Protein 5MRU (pdb70)

B-factor: mean 65.29, std 26.31, range [19.25, 156.62]

InterPro domains:
  IPR001647 DNA-binding HTH domain, TetR-type [PF00440] (10-55)
  IPR001647 DNA-binding HTH domain, TetR-type [PR00455] (9-22)
  IPR001647 DNA-binding HTH domain, TetR-type [PR00455] (30-53)
  IPR001647 DNA-binding HTH domain, TetR-type [PS50977] (3-63)
  IPR003012 Tetracycline transcriptional regulator, TetR [PR00400] (21-44)
  IPR003012 Tetracycline transcriptional regulator, TetR [PR00400] (75-94)
  IPR003012 Tetracycline transcriptional regulator, TetR [PR00400] (95-118)
  IPR003012 Tetracycline transcriptional regulator, TetR [PR00400] (130-149)
  IPR003012 Tetracycline transcriptional regulator, TetR [PR00400] (184-198)
  IPR004111 Tetracycline repressor TetR, C-terminal [PF02909] (71-201)
  IPR009057 Homedomain-like superfamily [SSF46689] (7-65)
  IPR023772 DNA-binding HTH domain, TetR-type, conserved site [PS01081] (21-52)
  IPR036271 Tetracyclin repressor-like, C-terminal domain superfamily [SSF48498] (69-201)
  IPR050109 HTH-type, TetR-like transcriptional regulator [PTHR30055] (7-202)

Organism: Escherichia coli (NCBI:txid562)

Foldseek 3Di:
DFDPVLLVLQQVVCQVQNLVPRAPVVSVVSDPPDDDDAPGSLSSLLVNLVVLCVPFQDLLADDPPDDLLRSLLSNLVRNLVSQVVGQCSLVSNPPHDQDPVSVVRVVNQQVRVVVRFADPVLSVVSVVVSVVLSSVLSVVVRVVVVVVVVDDDSVVVSSVVSVVSSVVSVVGD

Structure (mmCIF, N/CA/C/O backbone):
data_5MRU
#
_entry.id   5MRU
#
_cell.length_a   65.669
_cell.length_b   65.669
_cell.length_c   98.556
_cell.angle_alpha   90.00
_cell.angle_beta   90.00
_cell.angle_gamma   90.00
#
_symmetry.space_group_name_H-M   'P 41 21 2'
#
loop_
_entity.id
_entity.type
_entity.pdbx_description
1 polymer 'Tetracycline Repressor, class A'
2 non-polymer 5A,6-ANHYDROTETRACYCLINE
3 non-polymer 'MAGNESIUM ION'
4 water water
#
loop_
_atom_site.group_PDB
_atom_site.id
_atom_site.type_symbol
_atom_site.label_atom_id
_atom_site.label_alt_id
_atom_site.label_comp_id
_atom_site.label_asym_id
_atom_site.label_entity_id
_atom_site.label_seq_id
_atom_site.pdbx_PDB_ins_code
_atom_site.Cartn_x
_atom_site.Cartn_y
_atom_site.Cartn_z
_atom_site.occupancy
_atom_site.B_iso_or_equiv
_atom_site.auth_seq_id
_atom_site.auth_comp_id
_atom_site.auth_asym_id
_atom_site.auth_atom_id
_atom_site.pdbx_PDB_model_num
ATOM 1 N N . LEU A 1 4 ? 2.339 28.515 19.256 1.00 105.92 4 LEU A N 1
ATOM 2 C CA . LEU A 1 4 ? 2.225 28.219 17.789 1.00 102.47 4 LEU A CA 1
ATOM 3 C C . LEU A 1 4 ? 3.295 28.983 16.973 1.00 95.87 4 LEU A C 1
ATOM 4 O O . LEU A 1 4 ? 4.483 28.847 17.287 1.00 92.46 4 LEU A O 1
ATOM 6 N N . GLN A 1 5 ? 2.869 29.763 15.959 1.00 94.25 5 GLN A N 1
ATOM 7 C CA . GLN A 1 5 ? 3.747 30.517 15.002 1.00 91.11 5 GLN A CA 1
ATOM 8 C C . GLN A 1 5 ? 2.890 31.229 13.922 1.00 88.96 5 GLN A C 1
ATOM 9 O O . GLN A 1 5 ? 1.984 30.599 13.377 1.00 89.25 5 GLN A O 1
ATOM 15 N N . PRO A 1 6 ? 3.196 32.514 13.564 1.00 86.93 6 PRO A N 1
ATOM 16 C CA . PRO A 1 6 ? 2.317 33.338 12.657 1.00 85.60 6 PRO A CA 1
ATOM 17 C C . PRO A 1 6 ? 2.028 32.816 11.207 1.00 78.22 6 PRO A C 1
ATOM 18 O O . PRO A 1 6 ? 2.919 32.239 10.560 1.00 73.46 6 PRO A O 1
ATOM 22 N N . ASN A 1 7 ? 0.800 33.066 10.728 1.00 76.98 7 ASN A N 1
ATOM 23 C CA . ASN A 1 7 ? 0.303 32.618 9.418 1.00 72.06 7 ASN A CA 1
ATOM 24 C C . ASN A 1 7 ? 0.975 33.354 8.272 1.00 67.56 7 ASN A C 1
ATOM 25 O O . ASN A 1 7 ? 1.443 32.735 7.331 1.00 64.44 7 ASN A O 1
ATOM 27 N N . THR A 1 8 ? 1.033 34.672 8.356 1.00 69.85 8 THR A N 1
ATOM 28 C CA . THR A 1 8 ? 1.755 35.481 7.374 1.00 68.24 8 THR A CA 1
ATOM 29 C C . THR A 1 8 ? 3.165 34.861 7.121 1.00 62.74 8 THR A C 1
ATOM 30 O O . THR A 1 8 ? 3.622 34.753 5.980 1.00 60.19 8 THR A O 1
ATOM 34 N N . VAL A 1 9 ? 3.823 34.407 8.186 1.00 60.55 9 VAL A N 1
ATOM 35 C CA . VAL A 1 9 ? 5.141 33.770 8.077 1.00 56.02 9 VAL A CA 1
ATOM 36 C C . VAL A 1 9 ? 5.059 32.404 7.388 1.00 51.71 9 VAL A C 1
ATOM 37 O O . VAL A 1 9 ? 5.921 32.050 6.576 1.00 48.19 9 VAL A O 1
ATOM 41 N N . ILE A 1 10 ? 4.044 31.623 7.739 1.00 51.49 10 ILE A N 1
ATOM 42 C CA . ILE A 1 10 ? 3.87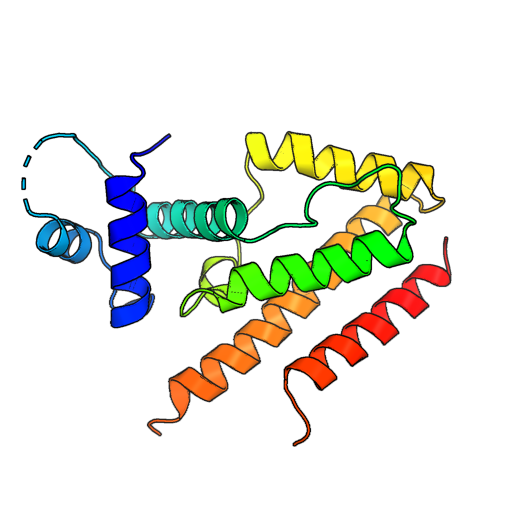9 30.304 7.154 1.00 49.64 10 ILE A CA 1
ATOM 43 C C . ILE A 1 10 ? 3.482 30.388 5.666 1.00 49.89 10 ILE A C 1
ATOM 44 O O . ILE A 1 10 ? 4.001 29.657 4.813 1.00 45.94 10 ILE A O 1
ATOM 49 N N . ARG A 1 11 ? 2.572 31.295 5.358 1.00 52.74 11 ARG A N 1
ATOM 50 C CA . ARG A 1 11 ? 2.197 31.503 4.000 1.00 54.51 11 ARG A CA 1
ATOM 51 C C . ARG A 1 11 ? 3.454 31.823 3.190 1.00 53.24 11 ARG A C 1
ATOM 52 O O . ARG A 1 11 ? 3.686 31.252 2.135 1.00 52.17 11 ARG A O 1
ATOM 60 N N . ALA A 1 12 ? 4.268 32.740 3.690 1.00 54.01 12 ALA A N 1
ATOM 61 C CA . ALA A 1 12 ? 5.468 33.158 2.981 1.00 52.01 12 ALA A CA 1
ATOM 62 C C . ALA A 1 12 ? 6.425 31.961 2.771 1.00 47.28 12 ALA A C 1
ATOM 63 O O . ALA A 1 12 ? 7.091 31.833 1.724 1.00 46.15 12 ALA A O 1
ATOM 65 N N . ALA A 1 13 ? 6.508 31.080 3.761 1.00 44.36 13 ALA A N 1
ATOM 66 C CA . ALA A 1 13 ? 7.425 29.953 3.625 1.00 41.98 13 ALA A CA 1
ATOM 67 C C . ALA A 1 13 ? 6.877 28.955 2.607 1.00 41.39 13 ALA A C 1
ATOM 68 O O . ALA A 1 13 ? 7.608 28.492 1.746 1.00 41.61 13 ALA A O 1
ATOM 70 N N . LEU A 1 14 ? 5.576 28.701 2.638 1.00 43.87 14 LEU A N 1
ATOM 71 C CA . LEU A 1 14 ? 4.948 27.828 1.622 1.00 44.72 14 LEU A CA 1
ATOM 72 C C . LEU A 1 14 ? 5.180 28.332 0.202 1.00 45.81 14 LEU A C 1
ATOM 73 O O . LEU A 1 14 ? 5.482 27.557 -0.711 1.00 46.29 14 LEU A O 1
ATOM 78 N N . ASP A 1 15 ? 5.070 29.640 0.028 1.00 48.08 15 ASP A N 1
ATOM 79 C CA . ASP A 1 15 ? 5.190 30.233 -1.298 1.00 51.20 15 ASP A CA 1
ATOM 80 C C . ASP A 1 15 ? 6.619 30.134 -1.759 1.00 50.93 15 ASP A C 1
ATOM 81 O O . ASP A 1 15 ? 6.867 29.936 -2.924 1.00 54.27 15 ASP A O 1
ATOM 86 N N . LEU A 1 16 ? 7.564 30.251 -0.835 1.00 49.94 16 LEU A N 1
ATOM 87 C CA . LEU A 1 16 ? 8.976 30.166 -1.195 1.00 49.54 16 LEU A CA 1
ATOM 88 C C . LEU A 1 16 ? 9.323 28.698 -1.498 1.00 44.00 16 LEU A C 1
ATOM 89 O O . LEU A 1 16 ? 10.011 28.387 -2.462 1.00 44.84 16 LEU A O 1
ATOM 94 N N . LEU A 1 17 ? 8.780 27.803 -0.697 1.00 39.40 17 LEU A N 1
ATOM 95 C CA . LEU A 1 17 ? 8.878 26.365 -0.947 1.00 36.82 17 LEU A CA 1
ATOM 96 C C . LEU A 1 17 ? 8.482 26.048 -2.354 1.00 38.79 17 LEU A C 1
ATOM 97 O O . LEU A 1 17 ? 9.144 25.256 -3.001 1.00 39.38 17 LEU A O 1
ATOM 102 N N . ASN A 1 18 ? 7.398 26.641 -2.845 1.00 41.08 18 ASN A N 1
ATOM 103 C CA . ASN A 1 18 ? 7.051 26.378 -4.242 1.00 45.08 18 ASN A CA 1
ATOM 104 C C . ASN A 1 18 ? 8.118 26.840 -5.196 1.00 47.76 18 ASN A C 1
ATOM 105 O O . ASN A 1 18 ? 8.309 26.222 -6.207 1.00 50.85 18 ASN A O 1
ATOM 110 N N . GLU A 1 19 ? 8.802 27.932 -4.877 1.00 49.87 19 GLU A N 1
ATOM 111 C CA . GLU A 1 19 ? 9.853 28.452 -5.741 1.00 54.15 19 GLU A CA 1
ATOM 112 C C . GLU A 1 19 ? 11.088 27.576 -5.753 1.00 51.75 19 GLU A C 1
ATOM 113 O O . GLU A 1 19 ? 11.538 27.212 -6.819 1.00 55.23 19 GLU A O 1
ATOM 119 N N . VAL A 1 20 ? 11.587 27.194 -4.573 1.00 47.29 20 VAL A N 1
ATOM 120 C CA . VAL A 1 20 ? 12.944 26.634 -4.429 1.00 46.15 20 VAL A CA 1
ATOM 121 C C . VAL A 1 20 ? 12.979 25.201 -3.889 1.00 41.27 20 VAL A C 1
ATOM 122 O O . VAL A 1 20 ? 14.028 24.648 -3.690 1.00 40.63 20 VAL A O 1
ATOM 126 N N . GLY A 1 21 ? 11.836 24.562 -3.682 1.00 39.42 21 GLY A N 1
ATOM 127 C CA . GLY A 1 21 ? 11.795 23.255 -3.013 1.00 35.72 21 GLY A CA 1
ATOM 128 C C . GLY A 1 21 ? 12.445 23.258 -1.625 1.00 35.10 21 GLY A C 1
ATOM 129 O O . GLY A 1 21 ? 13.024 24.273 -1.147 1.00 33.54 21 GLY A O 1
ATOM 130 N N . VAL A 1 22 ? 12.393 22.089 -1.002 1.00 33.53 22 VAL A N 1
ATOM 131 C CA . VAL A 1 22 ? 12.999 21.895 0.313 1.00 34.94 22 VAL A CA 1
ATOM 132 C C . VAL A 1 22 ? 14.498 22.179 0.368 1.00 35.56 22 VAL A C 1
ATOM 133 O O . VAL A 1 22 ? 14.937 22.797 1.299 1.00 37.33 22 VAL A O 1
ATOM 137 N N . ASP A 1 23 ? 15.259 21.723 -0.613 1.00 38.63 23 ASP A N 1
ATOM 138 C CA . ASP A 1 23 ? 16.733 21.839 -0.614 1.00 43.27 23 ASP A CA 1
ATOM 139 C C . ASP A 1 23 ? 17.196 23.290 -0.581 1.00 45.09 23 ASP A C 1
ATOM 140 O O . ASP A 1 23 ? 18.175 23.607 0.081 1.00 50.72 23 ASP A O 1
ATOM 145 N N . GLY A 1 24 ? 16.498 24.175 -1.285 1.00 43.76 24 GLY A N 1
ATOM 146 C CA . GLY A 1 24 ? 16.832 25.610 -1.295 1.00 45.06 24 GLY A CA 1
ATOM 147 C C . GLY A 1 24 ? 16.134 26.432 -0.221 1.00 41.73 24 GLY A C 1
ATOM 148 O O . GLY A 1 24 ? 16.434 27.601 -0.048 1.00 44.75 24 GLY A O 1
ATOM 149 N N . LEU A 1 25 ? 15.205 25.853 0.505 1.00 37.42 25 LEU A N 1
ATOM 150 C CA . LEU A 1 25 ? 14.493 26.608 1.540 1.00 37.07 25 LEU A CA 1
ATOM 151 C C . LEU A 1 25 ? 15.318 26.714 2.821 1.00 38.48 25 LEU A C 1
ATOM 152 O O . LEU A 1 25 ? 15.625 25.716 3.448 1.00 39.48 25 LEU A O 1
ATOM 157 N N . THR A 1 26 ? 15.652 27.922 3.230 1.00 41.15 26 THR A N 1
ATOM 158 C CA . THR A 1 26 ? 16.242 28.155 4.545 1.00 41.75 26 THR A CA 1
ATOM 159 C C . THR A 1 26 ? 15.581 29.336 5.237 1.00 42.89 26 THR A C 1
ATOM 160 O O . THR A 1 26 ? 14.971 30.202 4.620 1.00 46.22 26 THR A O 1
ATOM 164 N N . THR A 1 27 ? 15.747 29.394 6.545 1.00 44.56 27 THR A N 1
ATOM 165 C CA . THR A 1 27 ? 15.197 30.487 7.338 1.00 44.56 27 THR A CA 1
ATOM 166 C C . THR A 1 27 ? 15.803 31.835 6.943 1.00 50.14 27 THR A C 1
ATOM 167 O O . THR A 1 27 ? 15.093 32.831 6.938 1.00 54.87 27 THR A O 1
ATOM 171 N N . ARG A 1 28 ? 17.093 31.905 6.608 1.00 53.41 28 ARG A N 1
ATOM 172 C CA . ARG A 1 28 ? 17.633 33.190 6.131 1.00 59.04 28 ARG A CA 1
ATOM 173 C C . ARG A 1 28 ? 16.866 33.645 4.864 1.00 60.46 28 ARG A C 1
ATOM 174 O O . ARG A 1 28 ? 16.534 34.823 4.737 1.00 63.91 28 ARG A O 1
ATOM 176 N N . LYS A 1 29 ? 16.554 32.716 3.953 1.00 58.63 29 LYS A N 1
ATOM 177 C CA . LYS A 1 29 ? 15.858 33.083 2.728 1.00 60.03 29 LYS A CA 1
ATOM 178 C C . LYS A 1 29 ? 14.420 33.412 3.035 1.00 57.72 29 LYS A C 1
ATOM 179 O O . LYS A 1 29 ? 13.842 34.308 2.420 1.00 61.07 29 LYS A O 1
ATOM 185 N N . LEU A 1 30 ? 13.832 32.710 3.990 1.00 53.64 30 LEU A N 1
ATOM 186 C CA . LEU A 1 30 ? 12.497 33.082 4.425 1.00 54.51 30 LEU A CA 1
ATOM 187 C C . LEU A 1 30 ? 12.453 34.565 4.837 1.00 59.21 30 LEU A C 1
ATOM 188 O O . LEU A 1 30 ? 11.573 35.302 4.385 1.00 62.31 30 LEU A O 1
ATOM 193 N N . ALA A 1 31 ? 13.408 35.015 5.663 1.00 60.89 31 ALA A N 1
ATOM 194 C CA . ALA A 1 31 ? 13.418 36.413 6.148 1.00 64.49 31 ALA A CA 1
ATOM 195 C C . ALA A 1 31 ? 13.594 37.426 4.997 1.00 70.49 31 ALA A C 1
ATOM 196 O O . ALA A 1 31 ? 12.944 38.483 4.969 1.00 70.74 31 ALA A O 1
ATOM 198 N N . GLU A 1 32 ? 14.461 37.080 4.044 1.00 73.65 32 GLU A N 1
ATOM 199 C CA . GLU A 1 32 ? 14.693 37.925 2.882 1.00 81.15 32 GLU A CA 1
ATOM 200 C C . GLU A 1 32 ? 13.438 38.044 2.024 1.00 80.13 32 GLU A C 1
ATOM 201 O O . GLU A 1 32 ? 13.308 38.975 1.257 1.00 81.65 32 GLU A O 1
ATOM 207 N N . ARG A 1 33 ? 12.521 37.088 2.151 1.00 76.58 33 ARG A N 1
ATOM 208 C CA . ARG A 1 33 ? 11.224 37.168 1.470 1.00 76.99 33 ARG A CA 1
ATOM 209 C C . ARG A 1 33 ? 10.343 38.184 2.197 1.00 77.21 33 ARG A C 1
ATOM 210 O O . ARG A 1 33 ? 9.838 39.105 1.587 1.00 83.99 33 ARG A O 1
ATOM 218 N N . LEU A 1 34 ? 10.251 38.069 3.513 1.00 73.67 34 LEU A N 1
ATOM 219 C CA . LEU A 1 34 ? 9.383 38.922 4.335 1.00 74.27 34 LEU A CA 1
ATOM 220 C C . LEU A 1 34 ? 9.718 40.450 4.424 1.00 81.90 34 LEU A C 1
ATOM 221 O O . LEU A 1 34 ? 8.851 41.307 4.164 1.00 85.70 34 LEU A O 1
ATOM 226 N N . GLY A 1 35 ? 10.950 40.785 4.804 1.00 84.70 35 GLY A N 1
ATOM 227 C CA . GLY A 1 35 ? 11.334 42.172 5.137 1.00 89.78 35 GLY A CA 1
ATOM 228 C C . GLY A 1 35 ? 10.497 43.244 4.451 1.00 97.62 35 GLY A C 1
ATOM 229 O O . GLY A 1 35 ? 9.829 44.054 5.108 1.00 103.32 35 GLY A O 1
ATOM 230 N N . ALA A 1 40 ? 5.780 43.987 11.778 1.00 96.96 40 ALA A N 1
ATOM 231 C CA . ALA A 1 40 ? 6.893 43.903 12.706 1.00 96.65 40 ALA A CA 1
ATOM 232 C C . ALA A 1 40 ? 6.542 42.935 13.824 1.00 95.61 40 ALA A C 1
ATOM 233 O O . ALA A 1 40 ? 6.480 43.301 14.994 1.00 101.53 40 ALA A O 1
ATOM 235 N N . LEU A 1 41 ? 6.344 41.685 13.443 1.00 91.35 41 LEU A N 1
ATOM 236 C CA . LEU A 1 41 ? 5.897 40.633 14.356 1.00 90.11 41 LEU A CA 1
ATOM 237 C C . LEU A 1 41 ? 6.905 39.480 14.294 1.00 80.46 41 LEU A C 1
ATOM 238 O O . LEU A 1 41 ? 7.322 39.070 13.205 1.00 75.65 41 LEU A O 1
ATOM 243 N N . TYR A 1 42 ? 7.278 38.970 15.465 1.00 76.46 42 TYR A N 1
ATOM 244 C CA . TYR A 1 42 ? 8.499 38.191 15.618 1.00 70.14 42 TYR A CA 1
ATOM 245 C C . TYR A 1 42 ? 8.311 36.705 15.362 1.00 65.36 42 TYR A C 1
ATOM 246 O O . TYR A 1 42 ? 7.297 36.118 15.697 1.00 65.14 42 TYR A O 1
ATOM 255 N N . TRP A 1 43 ? 9.309 36.087 14.759 1.00 61.62 43 TRP A N 1
ATOM 256 C CA . TRP A 1 43 ? 9.244 34.659 14.559 1.00 58.63 43 TRP A CA 1
ATOM 257 C C . TRP A 1 43 ? 10.615 34.028 14.595 1.00 55.66 43 TRP A C 1
ATOM 258 O O . TRP A 1 43 ? 11.596 34.641 14.210 1.00 56.22 43 TRP A O 1
ATOM 269 N N . HIS A 1 44 ? 10.663 32.777 15.030 1.00 53.01 44 HIS A N 1
ATOM 270 C CA . HIS A 1 44 ? 11.898 32.063 15.072 1.00 50.88 44 HIS A CA 1
ATOM 271 C C . HIS A 1 44 ? 11.661 30.575 14.954 1.00 48.75 44 HIS A C 1
ATOM 272 O O . HIS A 1 44 ? 10.790 30.050 15.608 1.00 50.01 44 HIS A O 1
ATOM 279 N N . PHE A 1 45 ? 12.458 29.885 14.149 1.00 46.86 45 PHE A N 1
ATOM 280 C CA . PHE A 1 45 ? 12.378 28.434 14.147 1.00 47.32 45 PHE A CA 1
ATOM 281 C C . PHE A 1 45 ? 13.614 27.792 14.785 1.00 47.65 45 PHE A C 1
ATOM 282 O O . PHE A 1 45 ? 14.746 28.221 14.543 1.00 47.26 45 PHE A O 1
ATOM 290 N N . ARG A 1 46 ? 13.385 26.783 15.614 1.00 48.41 46 ARG A N 1
ATOM 291 C CA . ARG A 1 46 ? 14.483 26.167 16.326 1.00 53.00 46 ARG A CA 1
ATOM 292 C C . ARG A 1 46 ? 15.524 25.637 15.308 1.00 50.24 46 ARG A C 1
ATOM 293 O O . ARG A 1 46 ? 16.706 25.676 15.538 1.00 53.16 46 ARG A O 1
ATOM 301 N N . ASN A 1 47 ? 15.075 25.193 14.151 1.00 46.60 47 ASN A N 1
ATOM 302 C CA . ASN A 1 47 ? 15.966 24.782 13.081 1.00 44.41 47 ASN A CA 1
ATOM 303 C C . ASN A 1 47 ? 15.120 24.468 11.875 1.00 41.72 47 ASN A C 1
ATOM 304 O O . ASN A 1 47 ? 13.885 24.516 11.931 1.00 39.61 47 ASN A O 1
ATOM 309 N N . LYS A 1 48 ? 15.778 24.120 10.779 1.00 41.59 48 LYS A N 1
ATOM 310 C CA . LYS A 1 48 ? 15.078 23.863 9.550 1.00 37.93 48 LYS A CA 1
ATOM 311 C C . LYS A 1 48 ? 13.997 22.814 9.740 1.00 37.92 48 LYS A C 1
ATOM 312 O O . LYS A 1 48 ? 12.900 22.940 9.249 1.00 37.78 48 LYS A O 1
ATOM 318 N N . ARG A 1 49 ? 14.297 21.779 10.500 1.00 40.86 49 ARG A N 1
ATOM 319 C CA . ARG A 1 49 ? 13.415 20.655 10.617 1.00 38.31 49 ARG A CA 1
ATOM 320 C C . ARG A 1 49 ? 12.107 21.095 11.218 1.00 38.19 49 ARG A C 1
ATOM 321 O O . ARG A 1 49 ? 11.024 20.584 10.877 1.00 37.80 49 ARG A O 1
ATOM 329 N N . ALA A 1 50 ? 12.239 22.048 12.130 1.00 39.92 50 ALA A N 1
ATOM 330 C CA . ALA A 1 50 ? 11.118 22.671 12.816 1.00 41.53 50 ALA A CA 1
ATOM 331 C C . ALA A 1 50 ? 10.280 23.469 11.818 1.00 40.33 50 ALA A C 1
ATOM 332 O O . ALA A 1 50 ? 9.055 23.455 11.896 1.00 45.27 50 ALA A O 1
ATOM 334 N N . LEU A 1 51 ? 10.937 24.169 10.901 1.00 36.58 51 LEU A N 1
ATOM 335 C CA . LEU A 1 51 ? 10.235 24.845 9.818 1.00 35.71 51 LEU A CA 1
ATOM 336 C C . LEU A 1 51 ? 9.443 23.860 8.966 1.00 33.28 51 LEU A C 1
ATOM 337 O O . LEU A 1 51 ? 8.269 24.114 8.651 1.00 32.40 51 LEU A O 1
ATOM 342 N N . LEU A 1 52 ? 10.078 22.746 8.604 1.00 31.15 52 LEU A N 1
ATOM 343 C CA . LEU A 1 52 ? 9.426 21.769 7.763 1.00 29.49 52 LEU A CA 1
ATOM 344 C C . LEU A 1 52 ? 8.333 21.033 8.574 1.00 31.33 52 LEU A C 1
ATOM 345 O O . LEU A 1 52 ? 7.345 20.574 8.016 1.00 30.56 52 LEU A O 1
ATOM 350 N N . ASP A 1 53 ? 8.483 20.905 9.884 1.00 33.24 53 ASP A N 1
ATOM 351 C CA . ASP A 1 53 ? 7.371 20.317 10.654 1.00 36.82 53 ASP A CA 1
ATOM 352 C C . ASP A 1 53 ? 6.141 21.208 10.631 1.00 38.53 53 ASP A C 1
ATOM 353 O O . ASP A 1 53 ? 5.028 20.726 10.430 1.00 39.64 53 ASP A O 1
ATOM 358 N N . ALA A 1 54 ? 6.351 22.513 10.787 1.00 40.00 54 ALA A N 1
ATOM 359 C CA . ALA A 1 54 ? 5.266 23.484 10.699 1.00 41.05 54 ALA A CA 1
ATOM 360 C C . ALA A 1 54 ? 4.626 23.471 9.286 1.00 39.55 54 ALA A C 1
ATOM 361 O O . ALA A 1 54 ? 3.395 23.466 9.144 1.00 44.44 54 ALA A O 1
ATOM 363 N N . LEU A 1 55 ? 5.432 23.452 8.243 1.00 35.00 55 LEU A N 1
ATOM 364 C CA . LEU A 1 55 ? 4.856 23.443 6.917 1.00 33.49 55 LEU A CA 1
ATOM 365 C C . LEU A 1 55 ? 4.106 22.147 6.717 1.00 33.37 55 LEU A C 1
ATOM 366 O O . LEU A 1 55 ? 3.046 22.141 6.162 1.00 35.84 55 LEU A O 1
ATOM 371 N N . ALA A 1 56 ? 4.645 21.040 7.182 1.00 33.87 56 ALA A N 1
ATOM 372 C CA . ALA A 1 56 ? 3.939 19.763 7.124 1.00 34.66 56 ALA A CA 1
ATOM 373 C C . ALA A 1 56 ? 2.557 19.886 7.666 1.00 38.58 56 ALA A C 1
ATOM 374 O O . ALA A 1 56 ? 1.609 19.441 7.037 1.00 40.44 56 ALA A O 1
ATOM 376 N N . GLU A 1 57 ? 2.447 20.469 8.856 1.00 42.94 57 GLU A N 1
ATOM 377 C CA . GLU A 1 57 ? 1.150 20.634 9.505 1.00 48.60 57 GLU A CA 1
ATOM 378 C C . GLU A 1 57 ? 0.248 21.582 8.701 1.00 47.66 57 GLU A C 1
ATOM 379 O O . GLU A 1 57 ? -0.916 21.308 8.508 1.00 47.51 57 GLU A O 1
ATOM 385 N N . ALA A 1 58 ? 0.811 22.679 8.211 1.00 46.37 58 ALA A N 1
ATOM 386 C CA . ALA A 1 58 ? 0.030 23.684 7.483 1.00 49.27 58 ALA A CA 1
ATOM 387 C C . ALA A 1 58 ? -0.617 23.118 6.224 1.00 49.32 58 ALA A C 1
ATOM 388 O O . ALA A 1 58 ? -1.780 23.433 5.896 1.00 53.91 58 ALA A O 1
ATOM 390 N N . MET A 1 59 ? 0.121 22.258 5.544 1.00 43.79 59 MET A N 1
ATOM 391 C CA . MET A 1 59 ? -0.371 21.681 4.322 1.00 44.03 59 MET A CA 1
ATOM 392 C C . MET A 1 59 ? -1.663 20.941 4.531 1.00 46.37 59 MET A C 1
ATOM 393 O O . MET A 1 59 ? -2.566 21.051 3.719 1.00 52.70 59 MET A O 1
ATOM 398 N N . LEU A 1 60 ? -1.743 20.228 5.643 1.00 46.52 60 LEU A N 1
ATOM 399 C CA . LEU A 1 60 ? -2.946 19.495 6.044 1.00 49.20 60 LEU A CA 1
ATOM 400 C C . LEU A 1 60 ? -4.049 20.396 6.549 1.00 52.46 60 LEU A C 1
ATOM 401 O O . LEU A 1 60 ? -5.200 20.195 6.256 1.00 55.55 60 LEU A O 1
ATOM 406 N N . ALA A 1 61 ? -3.700 21.375 7.354 1.00 53.72 61 ALA A N 1
ATOM 407 C CA . ALA A 1 61 ? -4.695 22.318 7.847 1.00 59.61 61 ALA A CA 1
ATOM 408 C C . ALA A 1 61 ? -5.476 22.909 6.649 1.00 61.41 61 ALA A C 1
ATOM 409 O O . ALA A 1 61 ? -6.689 22.883 6.630 1.00 66.48 61 ALA A O 1
ATOM 411 N N . GLU A 1 62 ? -4.741 23.358 5.637 1.00 58.69 62 GLU A N 1
ATOM 412 C CA . GLU A 1 62 ? -5.280 23.980 4.440 1.00 61.13 62 GLU A CA 1
ATOM 413 C C . GLU A 1 62 ? -6.038 23.042 3.507 1.00 62.42 62 GLU A C 1
ATOM 414 O O . GLU A 1 62 ? -7.008 23.466 2.908 1.00 65.88 62 GLU A O 1
ATOM 420 N N . ASN A 1 63 ? -5.587 21.799 3.328 1.00 59.93 63 ASN A N 1
ATOM 421 C CA . ASN A 1 63 ? -6.192 20.953 2.275 1.00 61.82 63 ASN A CA 1
ATOM 422 C C . ASN A 1 63 ? -6.757 19.552 2.603 1.00 62.77 63 ASN A C 1
ATOM 423 O O . ASN A 1 63 ? -7.510 18.995 1.790 1.00 63.05 63 ASN A O 1
ATOM 428 N N . HIS A 1 64 ? -6.384 18.995 3.757 1.00 62.22 64 HIS A N 1
ATOM 429 C CA . HIS A 1 64 ? -6.793 17.650 4.168 1.00 63.54 64 HIS A CA 1
ATOM 430 C C . HIS A 1 64 ? -8.225 17.700 4.638 1.00 70.85 64 HIS A C 1
ATOM 431 O O . HIS A 1 64 ? -8.502 17.932 5.808 1.00 75.89 64 HIS A O 1
ATOM 438 N N . SER A 1 65 ? -9.136 17.455 3.712 1.00 59.31 65 SER A N 1
ATOM 439 C CA . SER A 1 65 ? -10.515 17.872 3.872 1.00 65.49 65 SER A CA 1
ATOM 440 C C . SER A 1 65 ? -11.498 16.749 4.325 1.00 69.52 65 SER A C 1
ATOM 441 O O . SER A 1 65 ? -12.562 17.058 4.895 1.00 73.06 65 SER A O 1
ATOM 444 N N . THR A 1 66 ? -11.177 15.474 4.069 1.00 68.39 66 THR A N 1
ATOM 445 C CA . THR A 1 66 ? -11.917 14.358 4.729 1.00 74.66 66 THR A CA 1
ATOM 446 C C . THR A 1 66 ? -10.951 13.582 5.669 1.00 73.02 66 THR A C 1
ATOM 447 O O . THR A 1 66 ? -11.012 12.358 5.796 1.00 75.42 66 THR A O 1
ATOM 451 N N . SER A 1 67 ? -10.080 14.358 6.327 1.00 69.97 67 SER A N 1
ATOM 452 C CA . SER A 1 67 ? -9.372 13.986 7.571 1.00 69.27 67 SER A CA 1
ATOM 453 C C . SER A 1 67 ? -10.294 13.476 8.687 1.00 72.72 67 SER A C 1
ATOM 454 O O . SER A 1 67 ? -10.151 12.359 9.157 1.00 72.15 67 SER A O 1
ATOM 457 N N . 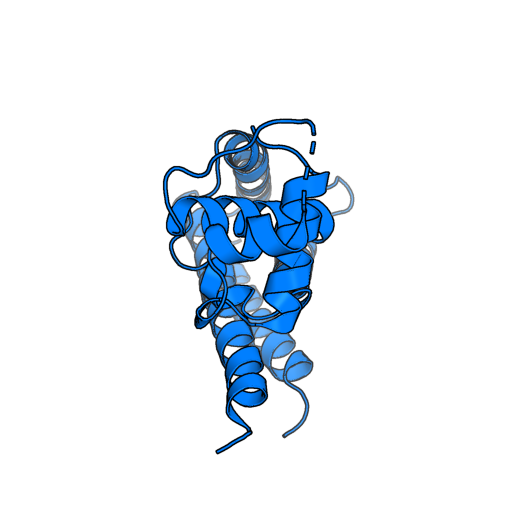VAL A 1 68 ? -11.205 14.330 9.129 1.00 75.88 68 VAL A N 1
ATOM 458 C CA . VAL A 1 68 ? -12.189 13.981 10.168 1.00 82.48 68 VAL A CA 1
ATOM 459 C C . VAL A 1 68 ? -13.406 13.188 9.588 1.00 84.85 68 VAL A C 1
ATOM 460 O O . VAL A 1 68 ? -13.885 13.485 8.481 1.00 83.47 68 VAL A O 1
ATOM 464 N N . PRO A 1 69 ? -13.879 12.141 10.308 1.00 89.21 69 PRO A N 1
ATOM 465 C CA . PRO A 1 69 ? -15.168 11.475 9.976 1.00 93.72 69 PRO A CA 1
ATOM 466 C C . PRO A 1 69 ? -16.466 12.301 10.164 1.00 99.66 69 PRO A C 1
ATOM 467 O O . PRO A 1 69 ? -16.463 13.385 10.766 1.00 100.49 69 PRO A O 1
ATOM 471 N N . ARG A 1 70 ? -17.568 11.731 9.670 1.00 104.47 70 ARG A N 1
ATOM 472 C CA . ARG A 1 70 ? -18.878 12.403 9.562 1.00 110.50 70 ARG A CA 1
ATOM 473 C C . ARG A 1 70 ? -19.977 11.362 9.488 1.00 114.89 70 ARG A C 1
ATOM 474 O O . ARG A 1 70 ? -19.782 10.340 8.852 1.00 111.28 70 ARG A O 1
ATOM 482 N N . ALA A 1 71 ? -21.128 11.616 10.108 1.00 123.51 71 ALA A N 1
ATOM 483 C CA . ALA A 1 71 ? -22.217 10.616 10.179 1.00 130.30 71 ALA A CA 1
ATOM 484 C C . ALA A 1 71 ? -22.448 9.886 8.854 1.00 127.51 71 ALA A C 1
ATOM 485 O O . ALA A 1 71 ? -22.577 8.661 8.832 1.00 128.71 71 ALA A O 1
ATOM 487 N N . ASP A 1 72 ? -22.493 10.649 7.763 1.00 124.15 72 ASP A N 1
ATOM 488 C CA . ASP A 1 72 ? -22.674 10.104 6.404 1.00 121.70 72 ASP A CA 1
ATOM 489 C C . ASP A 1 72 ? -21.558 9.142 5.907 1.00 115.44 72 ASP A C 1
ATOM 490 O O . ASP A 1 72 ? -21.766 8.372 4.965 1.00 113.52 72 ASP A O 1
ATOM 495 N N . ASP A 1 73 ? -20.378 9.196 6.518 1.00 112.13 73 ASP A N 1
ATOM 496 C CA . ASP A 1 73 ? -19.311 8.242 6.204 1.00 107.44 73 ASP A CA 1
ATOM 497 C C . ASP A 1 73 ? -19.668 6.789 6.566 1.00 111.38 73 ASP A C 1
ATOM 498 O O . ASP A 1 73 ? -20.376 6.538 7.537 1.00 119.20 73 ASP A O 1
ATOM 503 N N . ASP A 1 74 ? -19.206 5.846 5.748 1.00 107.21 74 ASP A N 1
ATOM 504 C CA . ASP A 1 74 ? -19.008 4.462 6.176 1.00 108.05 74 ASP A CA 1
ATOM 505 C C . ASP A 1 74 ? -17.483 4.247 6.132 1.00 102.83 74 ASP A C 1
ATOM 506 O O . ASP A 1 74 ? -16.725 5.137 5.674 1.00 97.26 74 ASP A O 1
ATOM 511 N N . TRP A 1 75 ? -17.012 3.085 6.591 1.00 103.73 75 TRP A N 1
ATOM 512 C CA . TRP A 1 75 ? -15.553 2.884 6.717 1.00 97.71 75 TRP A CA 1
ATOM 513 C C . TRP A 1 75 ? -14.803 2.977 5.370 1.00 91.15 75 TRP A C 1
ATOM 514 O O . TRP A 1 75 ? -13.861 3.742 5.263 1.00 86.14 75 TRP A O 1
ATOM 525 N N . ARG A 1 76 ? -15.253 2.249 4.349 1.00 92.34 76 ARG A N 1
ATOM 526 C CA . ARG A 1 76 ? -14.663 2.335 3.010 1.00 87.56 76 ARG A CA 1
ATOM 527 C C . ARG A 1 76 ? -14.578 3.776 2.557 1.00 83.25 76 ARG A C 1
ATOM 528 O O . ARG A 1 76 ? -13.512 4.239 2.195 1.00 76.51 76 ARG A O 1
ATOM 536 N N . SER A 1 77 ? -15.719 4.467 2.571 1.00 86.30 77 SER A N 1
ATOM 537 C CA . SER A 1 77 ? -15.807 5.828 2.052 1.00 82.18 77 SER A CA 1
ATOM 538 C C . SER A 1 77 ? -14.912 6.791 2.824 1.00 78.26 77 SER A C 1
ATOM 539 O O . SER A 1 77 ? -14.390 7.722 2.232 1.00 74.67 77 SER A O 1
ATOM 542 N N . PHE A 1 78 ? -14.730 6.559 4.127 1.00 80.02 78 PHE A N 1
ATOM 543 C CA . PHE A 1 78 ? -13.817 7.371 4.945 1.00 76.98 78 PHE A CA 1
ATOM 544 C C . PHE A 1 78 ? -12.332 7.161 4.614 1.00 70.68 78 PHE A C 1
ATOM 545 O O . PHE A 1 78 ? -11.599 8.124 4.385 1.00 65.09 78 PHE A O 1
ATOM 553 N N . LEU A 1 79 ? -11.875 5.911 4.638 1.00 69.71 79 LEU A N 1
ATOM 554 C CA . LEU A 1 79 ? -10.481 5.612 4.308 1.00 64.72 79 LEU A CA 1
ATOM 555 C C . LEU A 1 79 ? -10.109 6.027 2.899 1.00 62.36 79 LEU A C 1
ATOM 556 O O . LEU A 1 79 ? -8.968 6.479 2.663 1.00 59.88 79 LEU A O 1
ATOM 561 N N . THR A 1 80 ? -11.049 5.836 1.968 1.00 64.74 80 THR A N 1
ATOM 562 C CA . THR A 1 80 ? -10.851 6.201 0.569 1.00 62.98 80 THR A CA 1
ATOM 563 C C . THR A 1 80 ? -10.714 7.695 0.462 1.00 60.55 80 THR A C 1
ATOM 564 O O . THR A 1 80 ? -9.683 8.210 0.004 1.00 58.43 80 THR A O 1
ATOM 568 N N . GLY A 1 81 ? -11.754 8.380 0.910 1.00 62.08 81 GLY A N 1
ATOM 569 C CA . GLY A 1 81 ? -11.771 9.819 0.912 1.00 61.08 81 GLY A CA 1
ATOM 570 C C . GLY A 1 81 ? -10.580 10.394 1.646 1.00 58.50 81 GLY A C 1
ATOM 571 O O . GLY A 1 81 ? -9.881 11.284 1.132 1.00 55.31 81 GLY A O 1
ATOM 572 N N . ASN A 1 82 ? -10.361 9.866 2.852 1.00 60.40 82 ASN A N 1
ATOM 573 C CA . ASN A 1 82 ? -9.218 10.210 3.712 1.00 57.51 82 ASN A CA 1
ATOM 574 C C . ASN A 1 82 ? -7.888 10.161 3.029 1.00 51.64 82 ASN A C 1
ATOM 575 O O . ASN A 1 82 ? -7.088 11.044 3.207 1.00 48.05 82 ASN A O 1
ATOM 580 N N . ALA A 1 83 ? -7.682 9.108 2.249 1.00 50.98 83 ALA A N 1
ATOM 581 C CA . ALA A 1 83 ? -6.451 8.898 1.496 1.00 48.13 83 ALA A CA 1
ATOM 582 C C . ALA A 1 83 ? -6.363 9.851 0.331 1.00 46.51 83 ALA A C 1
ATOM 583 O O . ALA A 1 83 ? -5.309 10.422 0.038 1.00 42.77 83 ALA A O 1
ATOM 585 N N . ARG A 1 84 ? -7.486 9.987 -0.361 1.00 48.63 84 ARG A N 1
ATOM 586 C CA . ARG A 1 84 ? -7.596 10.950 -1.446 1.00 47.38 84 ARG A CA 1
ATOM 587 C C . ARG A 1 84 ? -7.288 12.327 -0.964 1.00 46.33 84 ARG A C 1
ATOM 588 O O . ARG A 1 84 ? -6.596 13.097 -1.649 1.00 48.23 84 ARG A O 1
ATOM 596 N N . SER A 1 85 ? -7.811 12.647 0.212 1.00 47.35 85 SER A N 1
ATOM 597 C CA . SER A 1 85 ? -7.695 13.994 0.754 1.00 46.81 85 SER A CA 1
ATOM 598 C C . SER A 1 85 ? -6.298 14.297 1.292 1.00 44.39 85 SER A C 1
ATOM 599 O O . SER A 1 85 ? -5.789 15.396 1.130 1.00 41.80 85 SER A O 1
ATOM 602 N N . PHE A 1 86 ? -5.700 13.315 1.969 1.00 45.82 86 PHE A N 1
ATOM 603 C CA . PHE A 1 86 ? -4.318 13.389 2.411 1.00 44.02 86 PHE A CA 1
ATOM 604 C C . PHE A 1 86 ? -3.446 13.692 1.194 1.00 43.59 86 PHE A C 1
ATOM 605 O O . PHE A 1 86 ? -2.802 14.732 1.130 1.00 42.73 86 PHE A O 1
ATOM 613 N N . ARG A 1 87 ? -3.525 12.813 0.201 1.00 44.91 87 ARG A N 1
ATOM 614 C CA . ARG A 1 87 ? -2.741 12.898 -1.029 1.00 43.58 87 ARG A CA 1
ATOM 615 C C . ARG A 1 87 ? -2.769 14.247 -1.661 1.00 41.19 87 ARG A C 1
ATOM 616 O O . ARG A 1 87 ? -1.757 14.740 -2.074 1.00 38.39 87 ARG A O 1
ATOM 624 N N . GLN A 1 88 ? -3.942 14.828 -1.776 1.00 44.40 88 GLN A N 1
ATOM 625 C CA . GLN A 1 88 ? -4.062 16.185 -2.361 1.00 46.09 88 GLN A CA 1
ATOM 626 C C . GLN A 1 88 ? -3.388 17.264 -1.501 1.00 46.30 88 GLN A C 1
ATOM 627 O O . GLN A 1 88 ? -2.841 18.246 -2.036 1.00 46.46 88 GLN A O 1
ATOM 633 N N . ALA A 1 89 ? -3.391 17.075 -0.177 1.00 45.44 89 ALA A N 1
ATOM 634 C CA . ALA A 1 89 ? -2.669 17.991 0.710 1.00 42.49 89 ALA A CA 1
ATOM 635 C C . ALA A 1 89 ? -1.170 17.933 0.414 1.00 38.30 89 ALA A C 1
ATOM 636 O O . ALA A 1 89 ? -0.487 18.941 0.388 1.00 37.65 89 ALA A O 1
ATOM 638 N N . LEU A 1 90 ? -0.665 16.726 0.188 1.00 35.70 90 LEU A N 1
ATOM 639 C CA . LEU A 1 90 ? 0.734 16.519 -0.150 1.00 33.81 90 LEU A CA 1
ATOM 640 C C . LEU A 1 90 ? 1.117 17.098 -1.513 1.00 34.70 90 LEU A C 1
ATOM 641 O O . LEU A 1 90 ? 2.202 17.690 -1.631 1.00 34.28 90 LEU A O 1
ATOM 646 N N . LEU A 1 91 ? 0.203 16.982 -2.494 1.00 35.11 91 LEU A N 1
ATOM 647 C CA . LEU A 1 91 ? 0.427 17.433 -3.867 1.00 35.29 91 LEU A CA 1
ATOM 648 C C . LEU A 1 91 ? 0.251 18.944 -4.089 1.00 35.74 91 LEU A C 1
ATOM 649 O O . LEU A 1 91 ? 0.824 19.482 -5.027 1.00 38.09 91 LEU A O 1
ATOM 654 N N . ALA A 1 92 ? -0.522 19.623 -3.245 1.00 34.51 92 ALA A N 1
ATOM 655 C CA . ALA A 1 92 ? -0.640 21.082 -3.266 1.00 35.98 92 ALA A CA 1
ATOM 656 C C . ALA A 1 92 ? 0.671 21.898 -3.179 1.00 37.44 92 ALA A C 1
ATOM 657 O O . ALA A 1 92 ? 0.660 23.099 -3.432 1.00 40.83 92 ALA A O 1
ATOM 659 N N . TYR A 1 93 ? 1.769 21.305 -2.740 1.00 34.60 93 TYR A N 1
ATOM 660 C CA . TYR A 1 93 ? 2.986 22.068 -2.592 1.00 34.40 93 TYR A CA 1
ATOM 661 C C . TYR A 1 93 ? 4.145 21.206 -3.023 1.00 32.32 93 TYR A C 1
ATOM 662 O O . TYR A 1 93 ? 4.155 20.011 -2.823 1.00 33.45 93 TYR A O 1
ATOM 671 N N . ARG A 1 94 ? 5.108 21.838 -3.639 1.00 31.18 94 ARG A N 1
ATOM 672 C CA . ARG A 1 94 ? 6.324 21.209 -3.971 1.00 30.85 94 ARG A CA 1
ATOM 673 C C . ARG A 1 94 ? 6.904 20.506 -2.743 1.00 31.27 94 ARG A C 1
ATOM 674 O O . ARG A 1 94 ? 6.923 21.092 -1.649 1.00 31.30 94 ARG A O 1
ATOM 682 N N . ASP A 1 95 ? 7.376 19.266 -2.950 1.00 29.09 95 ASP A N 1
ATOM 683 C CA . ASP A 1 95 ? 8.069 18.481 -1.946 1.00 28.04 95 ASP A CA 1
ATOM 684 C C . ASP A 1 95 ? 7.185 18.155 -0.808 1.00 28.35 95 ASP A C 1
ATOM 685 O O . ASP A 1 95 ? 7.655 17.806 0.273 1.00 26.98 95 ASP A O 1
ATOM 690 N N . GLY A 1 96 ? 5.885 18.176 -1.072 1.00 29.39 96 GLY A N 1
ATOM 691 C CA . GLY A 1 96 ? 4.937 17.961 -0.011 1.00 29.91 96 GLY A CA 1
ATOM 692 C C . GLY A 1 96 ? 5.197 16.654 0.677 1.00 30.09 96 GLY A C 1
ATOM 693 O O . GLY A 1 96 ? 5.118 16.583 1.905 1.00 32.78 96 GLY A O 1
ATOM 694 N N . ALA A 1 97 ? 5.479 15.604 -0.088 1.00 28.84 97 ALA A N 1
ATOM 695 C CA . ALA A 1 97 ? 5.501 14.265 0.518 1.00 29.44 97 ALA A CA 1
ATOM 696 C C . ALA A 1 97 ? 6.769 14.068 1.317 1.00 30.05 97 ALA A C 1
ATOM 697 O O . ALA A 1 97 ? 6.770 13.402 2.335 1.00 33.67 97 ALA A O 1
ATOM 699 N N . ARG A 1 98 ? 7.840 14.656 0.824 1.00 28.91 98 ARG A N 1
ATOM 700 C CA . ARG A 1 98 ? 9.138 14.493 1.359 1.00 30.25 98 ARG A CA 1
ATOM 701 C C . ARG A 1 98 ? 9.137 15.162 2.690 1.00 31.80 98 ARG A C 1
ATOM 702 O O . ARG A 1 98 ? 9.670 14.655 3.659 1.00 32.47 98 ARG A O 1
ATOM 710 N N . ILE A 1 99 ? 8.507 16.325 2.740 1.00 31.49 99 ILE A N 1
ATOM 711 C CA . ILE A 1 99 ? 8.450 17.089 3.965 1.00 30.53 99 ILE A CA 1
ATOM 712 C C . ILE A 1 99 ? 7.755 16.348 5.075 1.00 30.19 99 ILE A C 1
ATOM 713 O O . ILE A 1 99 ? 8.201 16.375 6.210 1.00 30.87 99 ILE A O 1
ATOM 718 N N . HIS A 1 100 ? 6.704 15.631 4.715 1.00 29.42 100 HIS A N 1
ATOM 719 C CA . HIS A 1 100 ? 5.830 14.936 5.672 1.00 30.36 100 HIS A CA 1
ATOM 720 C C . HIS A 1 100 ? 6.480 13.745 6.299 1.00 30.58 100 HIS A C 1
ATOM 721 O O . HIS A 1 100 ? 6.128 13.334 7.400 1.00 31.04 100 HIS A O 1
ATOM 728 N N . ALA A 1 101 ? 7.417 13.165 5.563 1.00 30.39 101 ALA A N 1
ATOM 729 C CA . ALA A 1 101 ? 8.069 11.936 5.993 1.00 32.01 101 ALA A CA 1
ATOM 730 C C . ALA A 1 101 ? 8.746 12.125 7.324 1.00 34.62 101 ALA A C 1
ATOM 731 O O . ALA A 1 101 ? 9.420 13.129 7.549 1.00 35.73 101 ALA A O 1
ATOM 733 N N . GLY A 1 102 ? 8.551 11.165 8.217 1.00 36.43 102 GLY A N 1
ATOM 734 C CA . GLY A 1 102 ? 9.113 11.250 9.531 1.00 39.46 102 GLY A CA 1
ATOM 735 C C . GLY A 1 102 ? 8.382 12.163 10.483 1.00 41.69 102 GLY A C 1
ATOM 736 O O . GLY A 1 102 ? 8.771 12.255 11.618 1.00 44.98 102 GLY A O 1
ATOM 737 N N . THR A 1 103 ? 7.329 12.840 10.061 1.00 42.00 103 THR A N 1
ATOM 738 C CA . THR A 1 103 ? 6.616 13.683 11.004 1.00 47.37 103 THR A CA 1
ATOM 739 C C . THR A 1 103 ? 5.680 12.780 11.769 1.00 54.40 103 THR A C 1
ATOM 740 O O . THR A 1 103 ? 5.348 11.692 11.315 1.00 53.74 103 THR A O 1
ATOM 744 N N . ARG A 1 104 ? 5.314 13.211 12.963 1.00 63.85 104 ARG A N 1
ATOM 745 C CA . ARG A 1 104 ? 4.378 12.474 13.797 1.00 72.87 104 ARG A CA 1
ATOM 746 C C . ARG A 1 104 ? 3.295 13.452 14.166 1.00 75.52 104 ARG A C 1
ATOM 747 O O . ARG A 1 104 ? 3.587 14.572 14.597 1.00 79.32 104 ARG A O 1
ATOM 755 N N . PRO A 1 105 ? 2.035 13.043 13.986 1.00 76.41 105 PRO A N 1
ATOM 756 C CA . PRO A 1 105 ? 0.918 13.963 14.169 1.00 78.94 105 PRO A CA 1
ATOM 757 C C . PRO A 1 105 ? 0.936 14.631 15.571 1.00 85.19 105 PRO A C 1
ATOM 758 O O . PRO A 1 105 ? 1.195 13.952 16.566 1.00 85.83 105 PRO A O 1
ATOM 762 N N . GLY A 1 106 ? 0.713 15.947 15.625 1.00 87.12 106 GLY A N 1
ATOM 763 C CA . GLY A 1 106 ? 0.863 16.723 16.854 1.00 97.09 106 GLY A CA 1
ATOM 764 C C . GLY A 1 106 ? -0.146 16.473 17.977 1.00 110.02 106 GLY A C 1
ATOM 765 O O . GLY A 1 106 ? -0.902 15.499 17.944 1.00 116.54 106 GLY A O 1
ATOM 766 N N . ALA A 1 107 ? -0.134 17.342 18.992 1.00 115.91 107 ALA A N 1
ATOM 767 C CA . ALA A 1 107 ? -1.161 17.329 20.037 1.00 125.06 107 ALA A CA 1
ATOM 768 C C . ALA A 1 107 ? -2.553 17.609 19.453 1.00 127.63 107 ALA A C 1
ATOM 769 O O . ALA A 1 107 ? -3.485 16.847 19.721 1.00 133.81 107 ALA A O 1
ATOM 771 N N . PRO A 1 108 ? -2.704 18.683 18.642 1.00 124.85 108 PRO A N 1
ATOM 772 C CA . PRO A 1 108 ? -4.025 18.910 18.027 1.00 124.65 108 PRO A CA 1
ATOM 773 C C . PRO A 1 108 ? -4.403 17.799 17.039 1.00 118.57 108 PRO A C 1
ATOM 774 O O . PRO A 1 108 ? -5.553 17.340 17.006 1.00 118.76 108 PRO A O 1
ATOM 778 N N . GLN A 1 109 ? -3.407 17.362 16.270 1.00 110.94 109 GLN A N 1
ATOM 779 C CA . GLN A 1 109 ? -3.564 16.286 15.302 1.00 102.91 109 GLN A CA 1
ATOM 780 C C . GLN A 1 109 ? -3.820 14.938 16.006 1.00 105.82 109 GLN A C 1
ATOM 781 O O . GLN A 1 109 ? -4.345 14.020 15.395 1.00 103.58 109 GLN A O 1
ATOM 784 N N . MET A 1 110 ? -3.451 14.833 17.285 1.00 110.90 110 MET A N 1
ATOM 785 C CA . MET A 1 110 ? -3.676 13.625 18.089 1.00 114.82 110 MET A CA 1
ATOM 786 C C . MET A 1 110 ? -5.141 13.440 18.483 1.00 119.47 110 MET A C 1
ATOM 787 O O . MET A 1 110 ? -5.697 12.356 18.297 1.00 118.94 110 MET A O 1
ATOM 789 N N . GLU A 1 111 ? -5.753 14.485 19.045 1.00 124.55 111 GLU A N 1
ATOM 790 C CA . GLU A 1 111 ? -7.178 14.449 19.391 1.00 127.31 111 GLU A CA 1
ATOM 791 C C . GLU A 1 111 ? -7.986 14.028 18.151 1.00 122.20 111 GLU A C 1
ATOM 792 O O . GLU A 1 111 ? -8.694 13.033 18.202 1.00 125.86 111 GLU A O 1
ATOM 794 N N . THR A 1 112 ? -7.850 14.740 17.032 1.00 114.76 112 THR A N 1
ATOM 795 C CA . THR A 1 112 ? -8.515 14.314 15.771 1.00 109.75 112 THR A CA 1
ATOM 796 C C . THR A 1 112 ? -8.060 12.931 15.213 1.00 104.59 112 THR A C 1
ATOM 797 O O . THR A 1 112 ? -8.866 12.212 14.625 1.00 105.79 112 THR A O 1
ATOM 801 N N . ALA A 1 113 ? -6.795 12.558 15.386 1.00 97.79 113 ALA A N 1
ATOM 802 C CA . ALA A 1 113 ? -6.341 11.219 14.982 1.00 92.19 113 ALA A CA 1
ATOM 803 C C . ALA A 1 113 ? -6.918 10.091 15.855 1.00 96.74 113 ALA A C 1
ATOM 804 O O . ALA A 1 113 ? -7.014 8.949 15.405 1.00 94.85 113 ALA A O 1
ATOM 806 N N . ASP A 1 114 ? -7.270 10.404 17.102 1.00 100.93 114 ASP A N 1
ATOM 807 C CA . ASP A 1 114 ? -7.991 9.464 17.957 1.00 107.19 114 ASP A CA 1
ATOM 808 C C . ASP A 1 114 ? -9.443 9.259 17.489 1.00 109.07 114 ASP A C 1
ATOM 809 O O . ASP A 1 114 ? -10.010 8.191 17.685 1.00 112.55 114 ASP A O 1
ATOM 811 N N . ALA A 1 115 ? -10.046 10.282 16.887 1.00 107.15 115 ALA A N 1
ATOM 812 C CA . ALA A 1 115 ? -11.401 10.169 16.333 1.00 108.63 115 ALA A CA 1
ATOM 813 C C . ALA A 1 115 ? -11.472 9.199 15.153 1.00 104.34 115 ALA A C 1
ATOM 814 O O . ALA A 1 115 ? -12.486 8.510 14.974 1.00 107.20 115 ALA A O 1
ATOM 816 N N . GLN A 1 116 ? -10.397 9.171 14.354 1.00 97.44 116 GLN A N 1
ATOM 817 C CA . GLN A 1 116 ? -10.279 8.287 13.190 1.00 93.52 116 GLN A CA 1
ATOM 818 C C . GLN A 1 116 ? -10.426 6.843 13.636 1.00 95.91 116 GLN A C 1
ATOM 819 O O . GLN A 1 116 ? -11.307 6.114 13.164 1.00 99.17 116 GLN A O 1
ATOM 825 N N . LEU A 1 117 ? -9.571 6.450 14.569 1.00 95.56 117 LEU A N 1
ATOM 826 C CA . LEU A 1 117 ? -9.659 5.133 15.218 1.00 99.75 117 LEU A CA 1
ATOM 827 C C . LEU A 1 117 ? -11.043 4.736 15.782 1.00 105.98 117 LEU A C 1
ATOM 828 O O . LEU A 1 117 ? -11.658 3.769 15.309 1.00 106.15 117 LEU A O 1
ATOM 833 N N . ARG A 1 118 ? -11.515 5.489 16.781 1.00 110.94 118 ARG A N 1
ATOM 834 C CA . ARG A 1 118 ? -12.769 5.185 17.490 1.00 119.48 118 ARG A CA 1
ATOM 835 C C . ARG A 1 118 ? -13.939 5.065 16.524 1.00 119.36 118 ARG A C 1
ATOM 836 O O . ARG A 1 118 ? -15.000 4.570 16.902 1.00 127.71 118 ARG A O 1
ATOM 838 N N . PHE A 1 119 ? -13.744 5.545 15.296 1.00 111.38 119 PHE A N 1
ATOM 839 C CA . PHE A 1 119 ? -14.654 5.274 14.196 1.00 109.66 119 PHE A CA 1
ATOM 840 C C . PHE A 1 119 ? -14.412 3.885 13.598 1.00 107.63 119 PHE A C 1
ATOM 841 O O . PHE A 1 119 ? -15.353 3.130 13.404 1.00 111.37 119 PHE A O 1
ATOM 849 N N . LEU A 1 120 ? -13.162 3.551 13.285 1.00 101.64 120 LEU A N 1
ATOM 850 C CA . LEU A 1 120 ? -12.884 2.279 12.626 1.00 100.25 120 LEU A CA 1
ATOM 851 C C . LEU A 1 120 ? -13.155 1.107 13.562 1.00 108.73 120 LEU A C 1
ATOM 852 O O . LEU A 1 120 ? -13.721 0.080 13.152 1.00 112.84 120 LEU A O 1
ATOM 857 N N . CYS A 1 121 ? -12.785 1.259 14.829 1.00 112.57 121 CYS A N 1
ATOM 858 C CA . CYS A 1 121 ? -13.176 0.275 15.838 1.00 120.30 121 CYS A CA 1
ATOM 859 C C . CYS A 1 121 ? -14.689 0.168 15.912 1.00 127.02 121 CYS A C 1
ATOM 860 O O . CYS A 1 121 ? -15.237 -0.928 15.887 1.00 132.01 121 CYS A O 1
ATOM 863 N N . GLU A 1 122 ? -15.362 1.312 15.971 1.00 128.38 122 GLU A N 1
ATOM 864 C CA . GLU A 1 122 ? -16.820 1.354 15.887 1.00 134.60 122 GLU A CA 1
ATOM 865 C C . GLU A 1 122 ? -17.329 0.445 14.773 1.00 134.07 122 GLU A C 1
ATOM 866 O O . GLU A 1 122 ? -18.320 -0.256 14.947 1.00 139.79 122 GLU A O 1
ATOM 872 N N . ALA A 1 123 ? -16.645 0.477 13.629 1.00 127.47 123 ALA A N 1
ATOM 873 C CA . ALA A 1 123 ? -17.111 -0.194 12.413 1.00 127.18 123 ALA A CA 1
ATOM 874 C C . ALA A 1 123 ? -16.712 -1.674 12.244 1.00 129.53 123 ALA A C 1
ATOM 875 O O . ALA A 1 123 ? -17.226 -2.342 11.337 1.00 130.45 123 ALA A O 1
ATOM 877 N N . GLY A 1 124 ? -15.810 -2.184 13.085 1.00 131.24 124 GLY A N 1
ATOM 878 C CA . GLY A 1 124 ? -15.543 -3.643 13.141 1.00 134.22 124 GLY A CA 1
ATOM 879 C C . GLY A 1 124 ? -14.103 -4.122 12.990 1.00 128.91 124 GLY A C 1
ATOM 880 O O . GLY A 1 124 ? -13.852 -5.328 12.876 1.00 130.71 124 GLY A O 1
ATOM 881 N N . PHE A 1 125 ? -13.157 -3.189 12.980 1.00 121.86 125 PHE A N 1
ATOM 882 C CA . PHE A 1 125 ? -11.738 -3.537 12.974 1.00 116.77 125 PHE A CA 1
ATOM 883 C C . PHE A 1 125 ? -11.176 -3.669 14.387 1.00 120.35 125 PHE A C 1
ATOM 884 O O . PHE A 1 125 ? -11.576 -2.925 15.276 1.00 123.81 125 PHE A O 1
ATOM 892 N N . SER A 1 126 ? -10.229 -4.583 14.593 1.00 120.12 126 SER A N 1
ATOM 893 C CA . SER A 1 126 ? -9.517 -4.654 15.878 1.00 123.20 126 SER A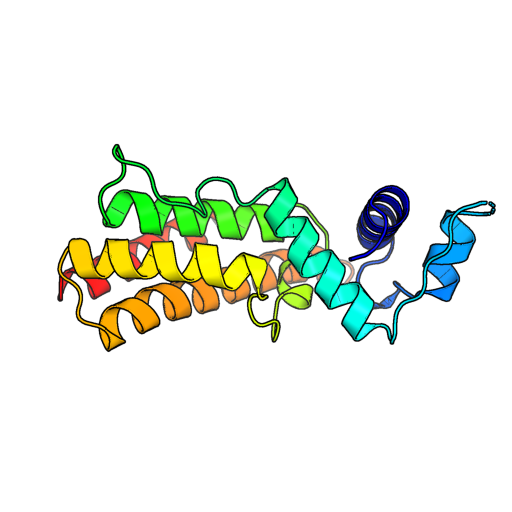 CA 1
ATOM 894 C C . SER A 1 126 ? -8.540 -3.475 16.031 1.00 116.56 126 SER A C 1
ATOM 895 O O . SER A 1 126 ? -8.314 -2.713 15.093 1.00 109.71 126 SER A O 1
ATOM 898 N N . ALA A 1 127 ? -7.958 -3.336 17.219 1.00 118.84 127 ALA A N 1
ATOM 899 C CA . ALA A 1 127 ? -7.085 -2.197 17.514 1.00 114.21 127 ALA A CA 1
ATOM 900 C C . ALA A 1 127 ? -5.879 -2.137 16.573 1.00 106.05 127 ALA A C 1
ATOM 901 O O . ALA A 1 127 ? -5.617 -1.112 15.949 1.00 99.42 127 ALA A O 1
ATOM 903 N N . GLY A 1 128 ? -5.161 -3.252 16.480 1.00 106.55 128 GLY A N 1
ATOM 904 C CA . GLY A 1 128 ? -3.966 -3.355 15.655 1.00 100.16 128 GLY A CA 1
ATOM 905 C C . GLY A 1 128 ? -4.280 -3.276 14.177 1.00 94.72 128 GLY A C 1
ATOM 906 O O . GLY A 1 128 ? -3.466 -2.782 13.395 1.00 89.68 128 GLY A O 1
ATOM 907 N N . ASP A 1 129 ? -5.453 -3.772 13.795 1.00 96.91 129 ASP A N 1
ATOM 908 C CA . ASP A 1 129 ? -5.923 -3.643 12.424 1.00 92.49 129 ASP A CA 1
ATOM 909 C C . ASP A 1 129 ? -6.178 -2.201 12.058 1.00 87.68 129 ASP A C 1
ATOM 910 O O . ASP A 1 129 ? -5.888 -1.785 10.934 1.00 82.45 129 ASP A O 1
ATOM 915 N N . ALA A 1 130 ? -6.738 -1.438 12.984 1.00 90.82 130 ALA A N 1
ATOM 916 C CA . ALA A 1 130 ? -7.066 -0.043 12.687 1.00 88.60 130 ALA A CA 1
ATOM 917 C C . ALA A 1 130 ? -5.803 0.803 12.517 1.00 83.75 130 ALA A C 1
ATOM 918 O O . ALA A 1 130 ? -5.739 1.615 11.603 1.00 79.36 130 ALA A O 1
ATOM 920 N N . VAL A 1 131 ? -4.809 0.602 13.386 1.00 85.83 131 VAL A N 1
ATOM 921 C CA . VAL A 1 131 ? -3.529 1.291 13.267 1.00 81.66 131 VAL A CA 1
ATOM 922 C C . VAL A 1 131 ? -2.938 0.947 11.921 1.00 78.11 131 VAL A C 1
ATOM 923 O O . VAL A 1 131 ? -2.490 1.844 11.195 1.00 75.58 131 VAL A O 1
ATOM 927 N N . ASN A 1 132 ? -2.954 -0.347 11.596 1.00 81.44 132 ASN A N 1
ATOM 928 C CA . ASN A 1 132 ? -2.423 -0.852 10.324 1.00 81.92 132 ASN A CA 1
ATOM 929 C C . ASN A 1 132 ? -3.094 -0.285 9.077 1.00 76.58 132 ASN A C 1
ATOM 930 O O . ASN A 1 132 ? -2.422 0.004 8.098 1.00 74.10 132 ASN A O 1
ATOM 935 N N . ALA A 1 133 ? -4.409 -0.135 9.118 1.00 77.87 133 ALA A N 1
ATOM 936 C CA . ALA A 1 133 ? -5.135 0.507 8.019 1.00 75.72 133 ALA A CA 1
ATOM 937 C C . ALA A 1 133 ? -4.696 1.972 7.785 1.00 70.68 133 ALA A C 1
ATOM 938 O O . ALA A 1 133 ? -4.677 2.447 6.655 1.00 65.73 133 ALA A O 1
ATOM 940 N N . LEU A 1 134 ? -4.364 2.690 8.848 1.00 71.36 134 LEU A N 1
ATOM 941 C CA . LEU A 1 134 ? -4.074 4.096 8.704 1.00 68.76 134 LEU A CA 1
ATOM 942 C C . LEU A 1 134 ? -2.637 4.202 8.272 1.00 66.32 134 LEU A C 1
ATOM 943 O O . LEU A 1 134 ? -2.315 4.884 7.309 1.00 60.67 134 LEU A O 1
ATOM 948 N N . MET A 1 135 ? -1.771 3.475 8.948 1.00 70.65 135 MET A N 1
ATOM 949 C CA . MET A 1 135 ? -0.373 3.538 8.592 1.00 71.21 135 MET A CA 1
ATOM 950 C C . MET A 1 135 ? -0.179 3.129 7.129 1.00 63.81 135 MET A C 1
ATOM 951 O O . MET A 1 135 ? 0.422 3.844 6.345 1.00 57.47 135 MET A O 1
ATOM 956 N N . THR A 1 136 ? -0.726 1.983 6.765 1.00 63.74 136 THR A N 1
ATOM 957 C CA . THR A 1 136 ? -0.477 1.417 5.456 1.00 59.70 136 THR A CA 1
ATOM 958 C C . THR A 1 136 ? -0.919 2.350 4.319 1.00 55.33 136 THR A C 1
ATOM 959 O O . THR A 1 136 ? -0.217 2.530 3.331 1.00 50.66 136 THR A O 1
ATOM 963 N N . ILE A 1 137 ? -2.096 2.931 4.482 1.00 55.87 137 ILE A N 1
ATOM 964 C CA . ILE A 1 137 ? -2.625 3.917 3.560 1.00 53.09 137 ILE A CA 1
ATOM 965 C C . ILE A 1 137 ? -1.677 5.089 3.548 1.00 50.09 137 ILE A C 1
ATOM 966 O O . ILE A 1 137 ? -1.290 5.582 2.487 1.00 51.36 137 ILE A O 1
ATOM 971 N N . SER A 1 138 ? -1.287 5.517 4.737 1.00 49.36 138 SER A N 1
ATOM 972 C CA . SER A 1 138 ? -0.311 6.575 4.903 1.00 44.97 138 SER A CA 1
ATOM 973 C C . SER A 1 138 ? 1.042 6.304 4.170 1.00 42.50 138 SER A C 1
ATOM 974 O O . SER A 1 138 ? 1.549 7.129 3.383 1.00 38.65 138 SER A O 1
ATOM 977 N N . TYR A 1 139 ? 1.602 5.129 4.392 1.00 44.84 139 TYR A N 1
ATOM 978 C CA . TYR A 1 139 ? 2.854 4.745 3.745 1.00 43.47 139 TYR A CA 1
ATOM 979 C C . TYR A 1 139 ? 2.739 4.657 2.242 1.00 43.11 139 TYR A C 1
ATOM 980 O O . TYR A 1 139 ? 3.644 5.109 1.527 1.00 43.41 139 TYR A O 1
ATOM 989 N N . PHE A 1 140 ? 1.613 4.128 1.773 1.00 43.68 140 PHE A N 1
ATOM 990 C CA . PHE A 1 140 ? 1.329 4.023 0.355 1.00 43.08 140 PHE A CA 1
ATOM 991 C C . PHE A 1 140 ? 1.243 5.391 -0.299 1.00 39.15 140 PHE A C 1
ATOM 992 O O . PHE A 1 140 ? 1.754 5.594 -1.393 1.00 36.47 140 PHE A O 1
ATOM 1000 N N . THR A 1 141 ? 0.552 6.306 0.366 1.00 38.44 141 THR A N 1
ATOM 1001 C CA . THR A 1 141 ? 0.253 7.621 -0.196 1.00 36.85 141 THR A CA 1
ATOM 1002 C C . THR A 1 141 ? 1.542 8.450 -0.333 1.00 36.99 141 THR A C 1
ATOM 1003 O O . THR A 1 141 ? 1.903 8.925 -1.422 1.00 37.28 141 THR A O 1
ATOM 1007 N N . VAL A 1 142 ? 2.273 8.551 0.768 1.00 37.48 142 VAL A N 1
ATOM 1008 C CA . VAL A 1 142 ? 3.539 9.283 0.799 1.00 35.55 142 VAL A CA 1
ATOM 1009 C C . VAL A 1 142 ? 4.431 8.697 -0.315 1.00 36.30 142 VAL A C 1
ATOM 1010 O O . VAL A 1 142 ? 5.018 9.426 -1.132 1.00 35.86 142 VAL A O 1
ATOM 1014 N N . GLY A 1 143 ? 4.482 7.366 -0.379 1.00 37.86 143 GLY A N 1
ATOM 1015 C CA . GLY A 1 143 ? 5.247 6.691 -1.416 1.00 37.07 143 GLY A CA 1
ATOM 1016 C C . GLY A 1 143 ? 4.773 7.165 -2.778 1.00 36.56 143 GLY A C 1
ATOM 1017 O O . GLY A 1 143 ? 5.580 7.682 -3.568 1.00 32.61 143 GLY A O 1
ATOM 1018 N N . ALA A 1 144 ? 3.458 7.039 -3.037 1.00 36.62 144 ALA A N 1
ATOM 1019 C CA . ALA A 1 144 ? 2.932 7.361 -4.371 1.00 37.34 144 ALA A CA 1
ATOM 1020 C C . ALA A 1 144 ? 3.248 8.824 -4.741 1.00 35.20 144 ALA A C 1
ATOM 1021 O O . ALA A 1 144 ? 3.748 9.100 -5.833 1.00 34.35 144 ALA A O 1
ATOM 1023 N N . VAL A 1 145 ? 3.038 9.735 -3.802 1.00 32.4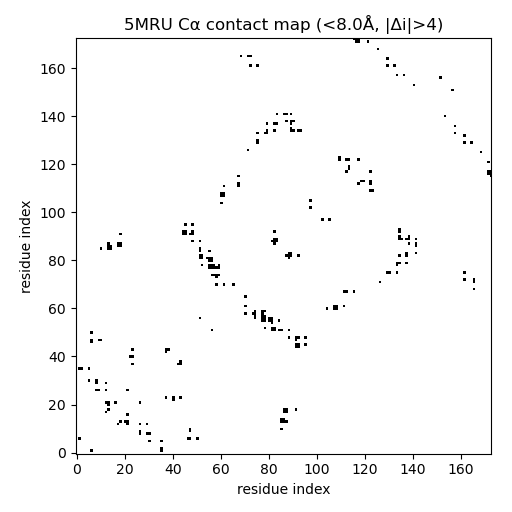8 145 VAL A N 1
ATOM 1024 C CA . VAL A 1 145 ? 3.216 11.131 -4.095 1.00 31.77 145 VAL A CA 1
ATOM 1025 C C . VAL A 1 145 ? 4.687 11.408 -4.28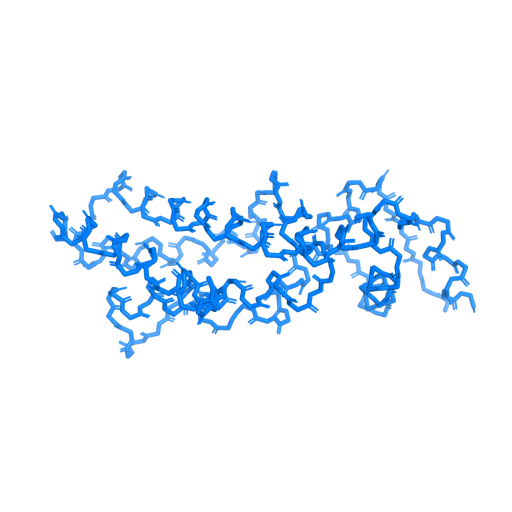9 1.00 32.09 145 VAL A C 1
ATOM 1026 O O . VAL A 1 145 ? 5.059 12.086 -5.249 1.00 32.12 145 VAL A O 1
ATOM 1030 N N . LEU A 1 146 ? 5.530 10.872 -3.406 1.00 30.95 146 LEU A N 1
ATOM 1031 C CA . LEU A 1 146 ? 6.958 11.080 -3.561 1.00 30.86 146 LEU A CA 1
ATOM 1032 C C . LEU A 1 146 ? 7.400 10.727 -4.970 1.00 31.28 146 LEU A C 1
ATOM 1033 O O . LEU A 1 146 ? 8.166 11.448 -5.561 1.00 33.15 146 LEU A O 1
ATOM 1038 N N . GLU A 1 147 ? 6.927 9.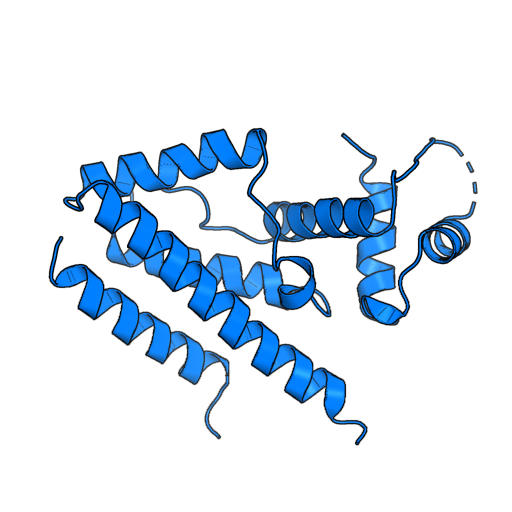619 -5.509 1.00 32.92 147 GLU A N 1
ATOM 1039 C CA . GLU A 1 147 ? 7.369 9.174 -6.825 1.00 35.00 147 GLU A CA 1
ATOM 1040 C C . GLU A 1 147 ? 6.798 10.093 -7.865 1.00 36.06 147 GLU A C 1
ATOM 1041 O O . GLU A 1 147 ? 7.503 10.511 -8.781 1.00 39.51 147 GLU A O 1
ATOM 1047 N N . GLU A 1 148 ? 5.555 10.496 -7.698 1.00 34.66 148 GLU A N 1
ATOM 1048 C CA . GLU A 1 148 ? 5.013 11.478 -8.626 1.00 35.88 148 GLU A CA 1
ATOM 1049 C C . GLU A 1 148 ? 5.793 12.808 -8.626 1.00 33.83 148 GLU A C 1
ATOM 1050 O O . GLU A 1 148 ? 6.045 13.374 -9.672 1.00 34.32 148 GLU A O 1
ATOM 1056 N N . GLN A 1 149 ? 6.151 13.304 -7.437 1.00 32.13 149 GLN A N 1
ATOM 1057 C CA . GLN A 1 149 ? 6.730 14.642 -7.275 1.00 30.86 149 GLN A CA 1
ATOM 1058 C C . GLN A 1 149 ? 8.155 14.717 -7.739 1.00 33.25 149 GLN A C 1
ATOM 1059 O O . GLN A 1 149 ? 8.544 15.675 -8.371 1.00 37.55 149 GLN A O 1
ATOM 1065 N N . ALA A 1 150 ? 8.919 13.681 -7.452 1.00 33.79 150 ALA A N 1
ATOM 1066 C CA . ALA A 1 150 ? 10.276 13.555 -7.897 1.00 35.26 150 ALA A CA 1
ATOM 1067 C C . ALA A 1 150 ? 10.405 13.339 -9.403 1.00 40.59 150 ALA A C 1
ATOM 1068 O O . ALA A 1 150 ? 11.236 13.945 -10.050 1.00 42.37 150 ALA A O 1
ATOM 1070 N N . GLY A 1 151 ? 9.609 12.428 -9.961 1.00 43.89 151 GLY A N 1
ATOM 1071 C CA . GLY A 1 151 ? 9.618 12.155 -11.398 1.00 49.06 151 GLY A CA 1
ATOM 1072 C C . GLY A 1 151 ? 9.458 13.453 -12.164 1.00 53.58 151 GLY A C 1
ATOM 1073 O O . GLY A 1 151 ? 10.186 13.725 -13.130 1.00 54.45 151 GLY A O 1
ATOM 1074 N N . ASP A 1 152 ? 8.495 14.257 -11.702 1.00 57.07 152 ASP A N 1
ATOM 1075 C CA . ASP A 1 152 ? 8.287 15.626 -12.209 1.00 62.15 152 ASP A CA 1
ATOM 1076 C C . ASP A 1 152 ? 9.496 16.511 -11.893 1.00 61.81 152 ASP A C 1
ATOM 1077 O O . ASP A 1 152 ? 10.140 16.992 -12.814 1.00 66.38 152 ASP A O 1
ATOM 1082 N N . SER A 1 153 ? 9.809 16.683 -10.598 1.00 59.99 153 SER A N 1
ATOM 1083 C CA . SER A 1 153 ? 10.998 17.447 -10.117 1.00 60.62 153 SER A CA 1
ATOM 1084 C C . SER A 1 153 ? 12.339 17.178 -10.817 1.00 61.56 153 SER A C 1
ATOM 1085 O O . SER A 1 153 ? 13.131 18.088 -10.953 1.00 59.85 153 SER A O 1
ATOM 1088 N N . GLU A 1 154 ? 12.580 15.929 -11.215 1.00 65.36 154 GLU A N 1
ATOM 1089 C CA . GLU A 1 154 ? 13.882 15.477 -11.732 1.00 72.11 154 GLU A CA 1
ATOM 1090 C C . GLU A 1 154 ? 14.003 15.550 -13.250 1.00 74.32 154 GLU A C 1
ATOM 1091 O O . GLU A 1 154 ? 15.073 15.281 -13.806 1.00 74.80 154 GLU A O 1
ATOM 1097 N N . SER A 1 155 ? 12.906 15.883 -13.919 1.00 75.89 155 SER A N 1
ATOM 1098 C CA . SER A 1 155 ? 12.850 15.846 -15.387 1.00 81.99 155 SER A CA 1
ATOM 1099 C C . SER A 1 155 ? 13.920 16.673 -16.152 1.00 85.64 155 SER A C 1
ATOM 1100 O O . SER A 1 155 ? 14.132 16.404 -17.332 1.00 90.54 155 SER A O 1
ATOM 1103 N N . GLY A 1 156 ? 14.542 17.665 -15.485 1.00 85.32 156 GLY A N 1
ATOM 1104 C CA . GLY A 1 156 ? 15.742 18.402 -15.949 1.00 90.47 156 GLY A CA 1
ATOM 1105 C C . GLY A 1 156 ? 16.905 17.549 -16.459 1.00 99.58 156 GLY A C 1
ATOM 1106 O O . GLY A 1 156 ? 17.454 17.854 -17.526 1.00 100.86 156 GLY A O 1
ATOM 1107 N N . GLU A 1 157 ? 17.294 16.501 -15.707 1.00 55.15 157 GLU A N 1
ATOM 1108 C CA . GLU A 1 157 ? 18.093 15.376 -16.276 1.00 63.20 157 GLU A CA 1
ATOM 1109 C C . GLU A 1 157 ? 17.241 14.254 -16.977 1.00 62.93 157 GLU A C 1
ATOM 1110 O O . GLU A 1 157 ? 17.157 14.162 -18.237 1.00 53.81 157 GLU A O 1
ATOM 1112 N N . GLU A 1 180 ? 1.749 4.721 -17.590 1.00 91.20 180 GLU A N 1
ATOM 1113 C CA . GLU A 1 180 ? 1.397 5.497 -18.780 1.00 94.16 180 GLU A CA 1
ATOM 1114 C C . GLU A 1 180 ? 0.066 6.283 -18.610 1.00 89.54 180 GLU A C 1
ATOM 1115 O O . GLU A 1 180 ? -0.045 7.424 -19.065 1.00 86.84 180 GLU A O 1
ATOM 1117 N N . ALA A 1 181 ? -0.910 5.684 -17.912 1.00 90.15 181 ALA A N 1
ATOM 1118 C CA . ALA A 1 181 ? -2.332 6.150 -17.879 1.00 86.84 181 ALA A CA 1
ATOM 1119 C C . ALA A 1 181 ? -2.754 7.142 -16.761 1.00 79.73 181 ALA A C 1
ATOM 1120 O O . ALA A 1 181 ? -3.950 7.482 -16.658 1.00 77.56 181 ALA A O 1
ATOM 1122 N N . GLY A 1 182 ? -1.810 7.571 -15.913 1.00 71.15 182 GLY A N 1
ATOM 1123 C CA . GLY A 1 182 ? -2.125 8.524 -14.855 1.00 64.92 182 GLY A CA 1
ATOM 1124 C C . GLY A 1 182 ? -1.556 8.156 -13.484 1.00 60.48 182 GLY A C 1
ATOM 1125 O O . GLY A 1 182 ? -1.792 7.060 -12.986 1.00 58.72 182 GLY A O 1
ATOM 1126 N N . PRO A 1 183 ? -0.801 9.077 -12.857 1.00 57.57 183 PRO A N 1
ATOM 1127 C CA . PRO A 1 183 ? -0.488 8.879 -11.448 1.00 56.72 183 PRO A CA 1
ATOM 1128 C C . PRO A 1 183 ? -1.746 8.859 -10.583 1.00 54.51 183 PRO A C 1
ATOM 1129 O O . PRO A 1 183 ? -1.747 8.211 -9.540 1.00 56.78 183 PRO A O 1
ATOM 1133 N N . ASP A 1 184 ? -2.813 9.525 -11.004 1.00 53.23 184 ASP A N 1
ATOM 1134 C CA . ASP A 1 184 ? -4.081 9.429 -10.264 1.00 53.77 184 ASP A CA 1
ATOM 1135 C C . ASP A 1 184 ? -4.707 8.050 -10.383 1.00 51.96 184 ASP A C 1
ATOM 1136 O O . ASP A 1 184 ? -5.109 7.483 -9.378 1.00 50.62 184 ASP A O 1
ATOM 1141 N N . ALA A 1 185 ? -4.762 7.498 -11.591 1.00 53.37 185 ALA A N 1
ATOM 1142 C CA . ALA A 1 185 ? -5.205 6.100 -11.758 1.00 55.52 185 ALA A CA 1
ATOM 1143 C C . ALA A 1 185 ? -4.439 5.114 -10.842 1.00 53.48 185 ALA A C 1
ATOM 1144 O O . ALA A 1 185 ? -5.045 4.444 -9.976 1.00 53.27 185 ALA A O 1
ATOM 1146 N N . ALA A 1 186 ? -3.116 5.055 -11.050 1.00 52.56 186 ALA A N 1
ATOM 1147 C CA . ALA A 1 186 ? -2.162 4.266 -10.259 1.00 50.75 186 ALA A CA 1
ATOM 1148 C C . ALA A 1 186 ? -2.342 4.377 -8.755 1.00 47.96 186 ALA A C 1
ATOM 1149 O O . ALA A 1 186 ? -2.231 3.395 -8.029 1.00 50.21 186 ALA A O 1
ATOM 1151 N N . PHE A 1 187 ? -2.621 5.568 -8.281 1.00 45.01 187 PHE A N 1
ATOM 1152 C CA . PHE A 1 187 ? -2.834 5.731 -6.876 1.00 45.09 187 PHE A CA 1
ATOM 1153 C C . PHE A 1 187 ? -4.142 5.124 -6.536 1.00 46.13 187 PHE A C 1
ATOM 1154 O O . PHE A 1 187 ? -4.226 4.256 -5.678 1.00 47.71 187 PHE A O 1
ATOM 1162 N N . GLU A 1 188 ? -5.157 5.609 -7.233 1.00 48.19 188 GLU A N 1
ATOM 1163 C CA . GLU A 1 188 ? -6.546 5.183 -7.058 1.00 51.37 188 GLU A CA 1
ATOM 1164 C C . GLU A 1 188 ? -6.716 3.663 -7.071 1.00 53.11 188 GLU A C 1
ATOM 1165 O O . GLU A 1 188 ? -7.457 3.118 -6.265 1.00 53.72 188 GLU A O 1
ATOM 1171 N N . GLN A 1 189 ? -5.997 2.995 -7.966 1.00 55.93 189 GLN A N 1
ATOM 1172 C CA . GLN A 1 189 ? -5.951 1.533 -7.987 1.00 60.12 189 GLN A CA 1
ATOM 1173 C C . GLN A 1 189 ? -5.287 0.940 -6.748 1.00 59.26 189 GLN A C 1
ATOM 1174 O O . GLN A 1 189 ? -5.866 0.072 -6.102 1.00 60.96 189 GLN A O 1
ATOM 1180 N N . GLY A 1 190 ? -4.067 1.371 -6.421 1.00 56.64 190 GLY A N 1
ATOM 1181 C CA . GLY A 1 190 ? -3.362 0.761 -5.299 1.00 54.83 190 GLY A CA 1
ATOM 1182 C C . GLY A 1 190 ? -4.191 0.878 -4.038 1.00 52.50 190 GLY A C 1
ATOM 1183 O O . GLY A 1 190 ? -4.228 -0.032 -3.213 1.00 52.46 190 GLY A O 1
ATOM 1184 N N . LEU A 1 191 ? -4.843 2.028 -3.900 1.00 51.23 191 LEU A N 1
ATOM 1185 C CA . LEU A 1 191 ? -5.738 2.325 -2.795 1.00 50.90 191 LEU A CA 1
ATOM 1186 C C . LEU A 1 191 ? -6.945 1.390 -2.806 1.00 53.37 191 LEU A C 1
ATOM 1187 O O . LEU A 1 191 ? -7.423 1.002 -1.743 1.00 52.90 191 LEU A O 1
ATOM 1192 N N . ALA A 1 192 ? -7.455 1.060 -4.004 1.00 55.70 192 ALA A N 1
ATOM 1193 C CA . ALA A 1 192 ? -8.576 0.089 -4.154 1.00 58.46 192 ALA A CA 1
ATOM 1194 C C . ALA A 1 192 ? -8.172 -1.290 -3.632 1.00 61.63 192 ALA A C 1
ATOM 1195 O O . ALA A 1 192 ? -8.873 -1.890 -2.816 1.00 65.92 192 ALA A O 1
ATOM 1197 N N . VAL A 1 193 ? -7.017 -1.770 -4.082 1.00 61.48 193 VAL A N 1
ATOM 1198 C CA . VAL A 1 193 ? -6.444 -3.015 -3.581 1.00 62.78 193 VAL A CA 1
ATOM 1199 C C . VAL A 1 193 ? -6.274 -2.966 -2.061 1.00 61.23 193 VAL A C 1
ATOM 1200 O O . VAL A 1 193 ? -6.607 -3.902 -1.333 1.00 63.19 193 VAL A O 1
ATOM 1204 N N . ILE A 1 194 ? -5.754 -1.865 -1.572 1.00 59.01 194 ILE A N 1
ATOM 1205 C CA . ILE A 1 194 ? -5.561 -1.755 -0.143 1.00 61.01 194 ILE A CA 1
ATOM 1206 C C . ILE A 1 194 ? -6.873 -1.869 0.609 1.00 61.58 194 ILE A C 1
ATOM 1207 O O . ILE A 1 194 ? -6.933 -2.502 1.646 1.00 64.73 194 ILE A O 1
ATOM 1212 N N . VAL A 1 195 ? -7.926 -1.269 0.097 1.00 62.05 195 VAL A N 1
ATOM 1213 C CA . VAL A 1 195 ? -9.153 -1.244 0.857 1.00 67.03 195 VAL A CA 1
ATOM 1214 C C . VAL A 1 195 ? -9.775 -2.647 0.895 1.00 71.65 195 VAL A C 1
ATOM 1215 O O . VAL A 1 195 ? -10.468 -3.020 1.864 1.00 71.32 195 VAL A O 1
ATOM 1219 N N . ASP A 1 196 ? -9.526 -3.417 -0.167 1.00 73.35 196 ASP A N 1
ATOM 1220 C CA . ASP A 1 196 ? -10.038 -4.782 -0.249 1.00 79.08 196 ASP A CA 1
ATOM 1221 C C . ASP A 1 196 ? -9.386 -5.639 0.857 1.00 80.98 196 ASP A C 1
ATOM 1222 O O . ASP A 1 196 ? -10.081 -6.221 1.699 1.00 85.40 196 ASP A O 1
ATOM 1227 N N . GLY A 1 197 ? -8.057 -5.679 0.881 1.00 78.66 197 GLY A N 1
ATOM 1228 C CA . GLY A 1 197 ? -7.338 -6.490 1.862 1.00 79.51 197 GLY A CA 1
ATOM 1229 C C . GLY A 1 197 ? -7.681 -6.178 3.308 1.00 76.66 197 GLY A C 1
ATOM 1230 O O . GLY A 1 197 ? -7.540 -7.033 4.170 1.00 80.59 197 GLY A O 1
ATOM 1231 N N . LEU A 1 198 ? -8.107 -4.950 3.582 1.00 71.47 198 LEU A N 1
ATOM 1232 C CA . LEU A 1 198 ? -8.598 -4.600 4.911 1.00 72.79 198 LEU A CA 1
ATOM 1233 C C . LEU A 1 198 ? -9.980 -5.177 5.158 1.00 76.63 198 LEU A C 1
ATOM 1234 O O . LEU A 1 198 ? -10.273 -5.618 6.271 1.00 80.88 198 LEU A O 1
ATOM 1239 N N . ALA A 1 199 ? -10.837 -5.148 4.126 1.00 77.45 199 ALA A N 1
ATOM 1240 C CA . ALA A 1 199 ? -12.191 -5.747 4.192 1.00 80.67 199 ALA A CA 1
ATOM 1241 C C . ALA A 1 199 ? -12.150 -7.202 4.642 1.00 83.28 199 ALA A C 1
ATOM 1242 O O . ALA A 1 199 ? -13.083 -7.663 5.299 1.00 87.01 199 ALA A O 1
ATOM 1244 N N . LYS A 1 200 ? -11.060 -7.904 4.320 1.00 81.57 200 LYS A N 1
ATOM 1245 C CA . LYS A 1 200 ? -10.813 -9.239 4.876 1.00 86.87 200 LYS A CA 1
ATOM 1246 C C . LYS A 1 200 ? -10.704 -9.299 6.417 1.00 88.33 200 LYS A C 1
ATOM 1247 O O . LYS A 1 200 ? -10.360 -10.345 6.954 1.00 93.99 200 LYS A O 1
ATOM 12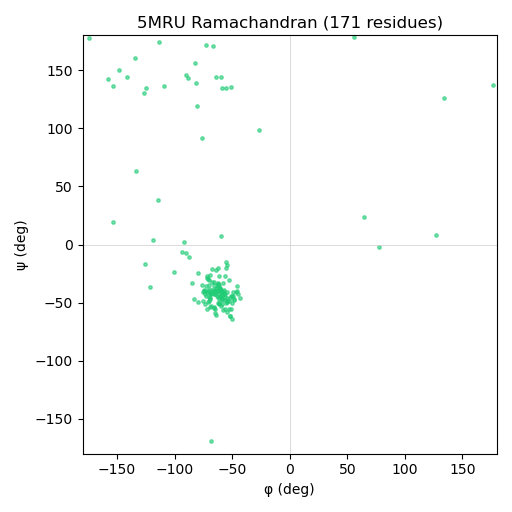49 N N . ARG A 1 201 ? -10.977 -8.209 7.134 1.00 86.68 201 ARG A N 1
ATOM 1250 C CA . ARG A 1 201 ? -11.075 -8.285 8.605 1.00 90.49 201 ARG A CA 1
ATOM 1251 C C . ARG A 1 201 ? -11.974 -7.220 9.279 1.00 89.59 201 ARG A C 1
ATOM 1252 O O . ARG A 1 201 ? -11.860 -6.984 10.498 1.00 89.53 201 ARG A O 1
ATOM 1260 N N . ARG A 1 202 ? -12.870 -6.609 8.485 1.00 87.52 202 ARG A N 1
ATOM 1261 C CA . ARG A 1 202 ? -13.942 -5.751 8.997 1.00 90.00 202 ARG A CA 1
ATOM 1262 C C . ARG A 1 202 ? -14.984 -6.589 9.766 1.00 97.25 202 ARG A C 1
ATOM 1263 O O . ARG A 1 202 ? -14.667 -7.589 10.435 1.00 98.01 202 ARG A O 1
#

Sequence (173 aa):
LQPNTVIRAALDLLNEVGVDGLTTRKLAERLGALYWHFRNKRALLDALAEAMLAENHSTSVPRADDDWRSFLTGNARSFRQALLAYRDGARIHAGTRPGAPQMETADAQLRFLCEAGFSAGDAVNALMTISYFTVGAVLEEQAGDSESGEEAGPDAAFEQGLAVIVDGLAKRR

Nearest PDB structures (foldseek):
  5mru-assembly1_A-2  TM=9.784E-01  e=5.411E-27  Pseudomonas sp.
  6rxb-assembly1_A  TM=9.373E-01  e=3.413E-16  Acinetobacter baumannii AYE
  6rxb-assembly2_D  TM=9.215E-01  e=6.132E-16  Acinetobacter baumannii AYE
  6rbm-assembly1_A-2  TM=9.389E-01  e=1.876E-15  Escherichia coli
  2ns7-assembly1_B  TM=9.253E-01  e=1.953E-14  Escherichia coli K-12

Solvent-accessible surface area: 9622 Å² total; per-residue (Å²): 159,64,44,79,89,1,21,100,14,0,4,64,5,0,69,102,49,2,6,113,18,0,52,48,70,94,0,46,145,114,66,112,157,110,190,51,1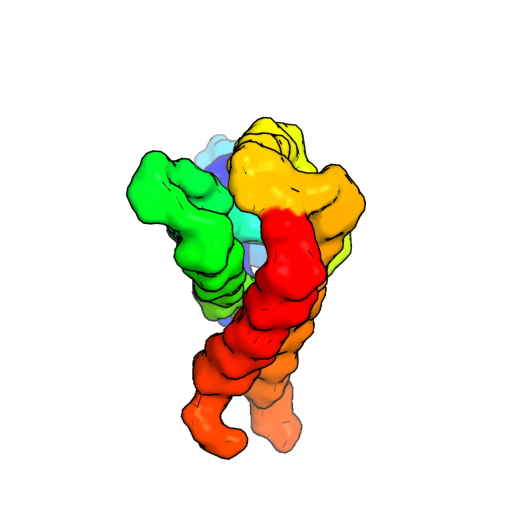19,12,205,68,72,100,30,0,12,60,26,0,6,81,23,2,44,95,89,55,31,90,22,20,80,27,116,117,124,22,74,32,103,54,0,0,28,14,13,0,109,9,18,11,91,0,2,46,47,14,98,23,1,0,111,2,33,52,74,30,189,94,22,88,96,38,49,75,44,29,59,47,26,61,58,43,0,54,150,44,41,8,66,69,52,33,0,64,71,0,34,88,48,4,30,150,56,0,23,31,30,0,76,134,43,28,36,46,104,66,111,88,88,140,169,101,27,73,84,44,62,2,57,126,19,2,52,105,32,12,86,37,10,34,85,122,64

CATH classification: 1.10.10.60 (+1 more: 1.10.357.10)

Secondary structure (DSSP, 8-state):
---HHHHHHHHHHHHHHHHHH--HHHHHHHH-------SSHHHHHHHHHHHHHHHH-TTSS--TT--HHHHHHHHHHHHHHHHHTSTTHHHHHTT----HHHHHHHHHHHHHHHHHT--HHHHHHHHHHHHHHHHHHHHHHHHHHHTTT----HHHHHHHHHHHHHHHHHTT-

Radius of gyration: 17.57 Å; Cα contacts (8 Å, |Δi|>4): 152; chains: 1; bounding box: 41×53×39 Å